Protein AF-A0A849RM15-F1 (afdb_monomer)

Sequence (40 aa):
MAKAKFERKKPHVNIGTIGHVDHGKTTLTAALTKVCADR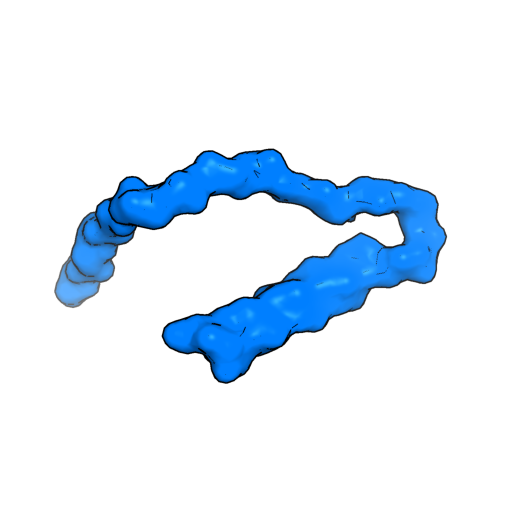G

Secondary structure (DSSP, 8-state):
-PPPPPP--S---------STTS-HHHHHHHHHHHHHHH-

Solvent-accessible surface area (backbone atoms only — not comparable to full-atom values): 2937 Å² total; per-residue (Å²): 132,83,79,77,83,86,75,82,84,64,93,82,82,94,83,83,79,83,80,66,87,91,71,45,56,68,60,52,53,53,51,53,54,52,52,53,64,77,74,105

pLDDT: mean 93.6, std 7.69, range [65.12, 98.56]

Radius of gyration: 14.55 Å; Cα contacts (8 Å, |Δi|>4): 4; chains: 1; bounding box: 40×25×29 Å

Structure (mmCIF, N/CA/C/O backbone):
data_AF-A0A849RM15-F1
#
_entry.id   AF-A0A849RM15-F1
#
loop_
_atom_site.group_PDB
_atom_site.id
_atom_site.type_symbol
_atom_site.label_atom_id
_atom_site.label_alt_id
_atom_site.label_comp_id
_atom_site.label_asym_id
_atom_site.label_entity_id
_atom_site.label_seq_id
_atom_site.pdbx_PDB_ins_code
_atom_site.Cartn_x
_atom_site.Cartn_y
_atom_site.Cartn_z
_atom_site.occupancy
_atom_site.B_iso_or_equiv
_atom_site.auth_seq_id
_atom_site.auth_comp_id
_atom_site.auth_asym_id
_atom_site.auth_atom_id
_atom_site.pdbx_PDB_model_num
ATOM 1 N N . MET A 1 1 ? -27.173 20.075 1.970 1.00 65.12 1 MET A N 1
ATOM 2 C CA . MET A 1 1 ? -26.820 19.645 3.341 1.00 65.12 1 MET A CA 1
ATOM 3 C C . MET A 1 1 ? -25.307 19.672 3.474 1.00 65.12 1 MET A C 1
ATOM 5 O O . MET A 1 1 ? -24.638 19.094 2.626 1.00 65.12 1 MET A O 1
ATOM 9 N N . ALA A 1 2 ? -24.760 20.390 4.455 1.00 76.69 2 ALA A N 1
ATOM 10 C CA . ALA A 1 2 ? -23.316 20.394 4.686 1.00 76.69 2 ALA A CA 1
ATOM 11 C C . ALA A 1 2 ? -22.872 19.001 5.164 1.00 76.69 2 ALA A C 1
ATOM 13 O O . ALA A 1 2 ? -23.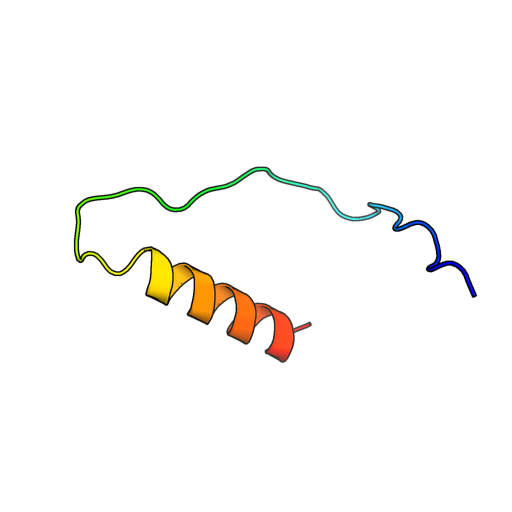542 18.407 6.009 1.00 76.69 2 ALA A O 1
ATOM 14 N N . LYS A 1 3 ? -21.772 18.463 4.617 1.00 80.81 3 LYS A N 1
ATOM 15 C CA . LYS A 1 3 ? -21.175 17.224 5.140 1.00 80.81 3 LYS A CA 1
ATOM 16 C C . LYS A 1 3 ? -20.836 17.432 6.616 1.00 80.81 3 LYS A C 1
ATOM 18 O O . LYS A 1 3 ? -20.281 18.469 6.978 1.00 80.81 3 LYS A O 1
ATOM 23 N N . ALA A 1 4 ? -21.164 16.446 7.448 1.00 86.31 4 ALA A N 1
ATOM 24 C CA . ALA A 1 4 ? -20.790 16.462 8.855 1.00 86.31 4 ALA A CA 1
ATOM 25 C C . ALA A 1 4 ? -19.269 16.632 9.003 1.00 86.31 4 ALA A C 1
ATOM 27 O O . ALA A 1 4 ? -18.490 16.115 8.194 1.00 86.31 4 ALA A O 1
ATOM 28 N N . LYS A 1 5 ? -18.844 17.364 10.038 1.00 89.31 5 LYS A N 1
ATOM 29 C CA . LYS A 1 5 ? -17.424 17.541 10.353 1.00 89.31 5 LYS A CA 1
ATOM 30 C C . LYS A 1 5 ? -16.819 16.175 10.677 1.00 89.31 5 LYS A C 1
ATOM 32 O O . LYS A 1 5 ? -17.308 15.473 11.556 1.00 89.31 5 LYS A O 1
ATOM 37 N N . PHE A 1 6 ? -15.755 15.801 9.973 1.00 89.25 6 PHE A N 1
ATOM 38 C CA . PHE A 1 6 ? -15.045 14.559 10.258 1.00 89.25 6 PHE A CA 1
ATOM 39 C C . PHE A 1 6 ? -14.306 14.663 11.597 1.00 89.25 6 PHE A C 1
ATOM 41 O O . PHE A 1 6 ? -13.435 15.518 11.769 1.00 89.25 6 PHE A O 1
ATOM 48 N N . GLU A 1 7 ? -14.640 13.777 12.534 1.00 91.25 7 GLU A N 1
ATOM 49 C CA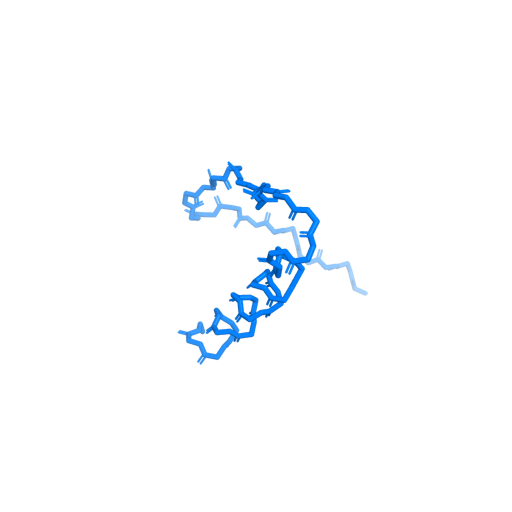 . GLU A 1 7 ? -13.955 13.658 13.820 1.00 91.25 7 GLU A CA 1
ATOM 50 C C . GLU A 1 7 ? -12.882 12.566 13.759 1.00 91.25 7 GLU A C 1
ATOM 52 O O . GLU A 1 7 ? -13.169 11.381 13.568 1.00 91.25 7 GLU A O 1
ATOM 57 N N . ARG A 1 8 ? -11.621 12.956 13.957 1.00 89.38 8 ARG A N 1
ATOM 58 C CA . ARG A 1 8 ? -10.470 12.043 13.989 1.00 89.38 8 ARG A CA 1
ATOM 59 C C . ARG A 1 8 ? -10.398 11.310 15.333 1.00 89.38 8 ARG A C 1
ATOM 61 O O . ARG A 1 8 ? -9.624 11.692 16.200 1.00 89.38 8 ARG A O 1
ATOM 68 N N . LYS A 1 9 ? -11.212 10.268 15.516 1.00 93.62 9 LYS A N 1
ATOM 69 C CA . LYS A 1 9 ? -11.207 9.447 16.750 1.00 93.62 9 LYS A CA 1
ATOM 70 C C . LYS A 1 9 ? -10.089 8.403 16.786 1.00 93.62 9 LYS A C 1
ATOM 72 O O . LYS A 1 9 ? -9.682 7.975 17.859 1.00 93.62 9 LYS A O 1
ATOM 77 N N . LYS A 1 10 ? -9.609 7.974 15.616 1.00 91.06 10 LYS A N 1
ATOM 78 C CA . LYS A 1 10 ? -8.516 7.001 15.486 1.00 91.06 10 LYS A CA 1
ATOM 79 C C . LYS A 1 10 ? -7.156 7.719 15.481 1.00 91.06 10 LYS A C 1
ATOM 81 O O . LYS A 1 10 ? -7.095 8.847 14.982 1.00 91.06 10 LYS A O 1
ATOM 86 N N . PRO A 1 11 ? -6.076 7.075 15.965 1.00 95.44 11 PRO A N 1
ATOM 87 C CA . PRO A 1 11 ? -4.720 7.589 15.804 1.00 95.44 11 PRO A CA 1
ATOM 88 C C . PRO A 1 11 ? -4.426 7.903 14.335 1.00 95.44 11 PRO A C 1
ATOM 90 O O . PRO A 1 11 ? -4.720 7.102 13.448 1.00 95.44 11 PRO A O 1
ATOM 93 N N . HIS A 1 12 ? -3.867 9.082 14.084 1.00 94.81 12 HIS A N 1
ATOM 94 C CA . HIS A 1 12 ? -3.512 9.543 12.749 1.00 94.81 12 HIS A CA 1
ATOM 95 C C . HIS A 1 12 ? -1.996 9.536 12.595 1.00 94.81 12 HIS A C 1
ATOM 97 O O . HIS A 1 12 ? -1.288 10.063 13.451 1.00 94.81 12 HIS A O 1
ATOM 103 N N . VAL A 1 13 ? -1.506 8.992 11.485 1.00 96.69 13 VAL A N 1
ATOM 104 C CA . VAL A 1 13 ? -0.075 8.926 11.181 1.00 96.69 13 VAL A CA 1
ATOM 105 C C . VAL A 1 13 ? 0.155 9.506 9.792 1.00 96.69 13 VAL A C 1
ATOM 107 O O . VAL A 1 13 ? -0.562 9.170 8.852 1.00 96.69 13 VAL A O 1
ATOM 110 N N . ASN A 1 14 ? 1.154 10.379 9.666 1.00 97.00 14 ASN A N 1
ATOM 111 C CA . ASN A 1 14 ? 1.588 10.910 8.376 1.00 97.00 14 ASN A CA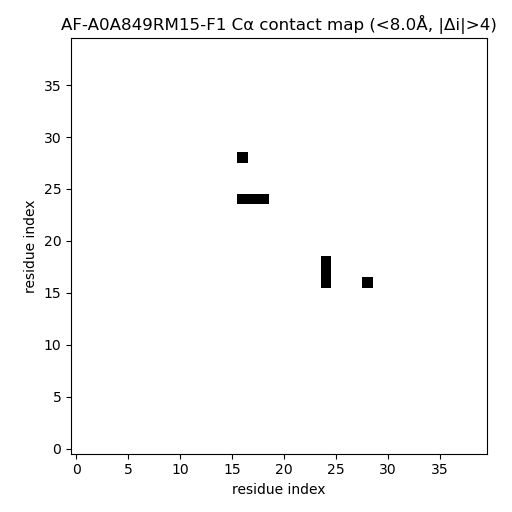 1
ATOM 112 C C . ASN A 1 14 ? 2.591 9.937 7.750 1.00 97.00 14 ASN A C 1
ATOM 114 O O . ASN A 1 14 ? 3.624 9.660 8.356 1.00 97.00 14 ASN A O 1
ATOM 118 N N . ILE A 1 15 ? 2.297 9.435 6.552 1.00 96.75 15 ILE A N 1
ATOM 119 C CA . ILE A 1 15 ? 3.161 8.498 5.821 1.00 96.75 15 ILE A CA 1
ATOM 120 C C . ILE A 1 15 ? 3.272 8.889 4.345 1.00 96.75 15 ILE A C 1
ATOM 122 O O . ILE A 1 15 ? 2.453 9.651 3.832 1.00 96.75 15 ILE A O 1
ATOM 126 N N . GLY A 1 16 ? 4.261 8.324 3.652 1.00 97.31 16 GLY A N 1
ATOM 127 C CA . GLY A 1 16 ? 4.414 8.442 2.206 1.00 97.31 16 GLY A CA 1
ATOM 128 C C . GLY A 1 16 ? 5.209 7.275 1.623 1.00 97.31 16 GLY A C 1
ATOM 129 O O . GLY A 1 16 ? 5.986 6.630 2.326 1.00 97.31 16 GLY A O 1
ATOM 130 N N . THR A 1 17 ? 5.014 7.013 0.331 1.00 98.00 17 THR A N 1
ATOM 131 C CA . THR A 1 17 ? 5.725 5.959 -0.408 1.00 98.00 17 THR A CA 1
ATOM 132 C C . THR A 1 17 ? 6.899 6.572 -1.178 1.00 98.00 17 THR A C 1
ATOM 134 O O . THR A 1 17 ? 6.684 7.391 -2.071 1.00 98.00 17 THR A O 1
ATOM 137 N N . ILE A 1 18 ? 8.136 6.174 -0.868 1.00 97.94 18 ILE A N 1
ATOM 138 C CA . ILE A 1 18 ? 9.378 6.687 -1.488 1.00 97.94 18 ILE A CA 1
ATOM 139 C C . ILE A 1 18 ? 10.141 5.581 -2.239 1.00 97.94 18 ILE A C 1
ATOM 141 O O . ILE A 1 18 ? 9.873 4.402 -2.030 1.00 97.94 18 ILE A O 1
ATOM 145 N N . GLY A 1 19 ? 11.073 5.940 -3.136 1.00 97.50 19 GLY A N 1
ATOM 146 C CA . GLY A 1 19 ? 11.897 4.972 -3.888 1.00 97.50 19 GLY A CA 1
ATOM 147 C C . GLY A 1 19 ? 12.208 5.366 -5.340 1.00 97.50 19 GLY A C 1
ATOM 148 O O . GLY A 1 19 ? 11.737 6.397 -5.826 1.00 97.50 19 GLY A O 1
ATOM 149 N N . HIS A 1 20 ? 12.966 4.522 -6.051 1.00 98.38 20 HIS A N 1
ATOM 150 C CA . HIS A 1 20 ? 13.411 4.737 -7.440 1.00 98.38 20 HIS A CA 1
ATOM 151 C C . HIS A 1 20 ? 12.259 4.692 -8.463 1.00 98.38 20 HIS A C 1
ATOM 153 O O . HIS A 1 20 ? 11.177 4.170 -8.164 1.00 98.38 20 HIS A O 1
ATOM 159 N N . VAL A 1 21 ? 12.452 5.293 -9.645 1.00 98.06 21 VAL A N 1
ATOM 160 C CA . VAL A 1 21 ? 11.474 5.245 -10.751 1.00 98.06 21 VAL A CA 1
ATOM 161 C C . VAL A 1 21 ? 11.147 3.787 -11.106 1.00 98.06 21 VAL A C 1
ATOM 163 O O . VAL A 1 21 ? 11.939 2.891 -10.845 1.00 98.06 21 VAL A O 1
ATOM 166 N N . ASP A 1 22 ? 9.919 3.538 -11.553 1.00 97.81 22 ASP A N 1
ATOM 167 C CA . ASP A 1 22 ? 9.402 2.212 -11.931 1.00 97.81 22 ASP A CA 1
ATOM 168 C C . ASP A 1 22 ? 9.321 1.132 -10.835 1.00 97.81 22 ASP A C 1
ATOM 170 O O . ASP A 1 22 ? 8.797 0.049 -11.070 1.00 97.81 22 ASP A O 1
ATOM 174 N N . HIS A 1 23 ? 9.660 1.441 -9.579 1.00 98.50 23 HIS A N 1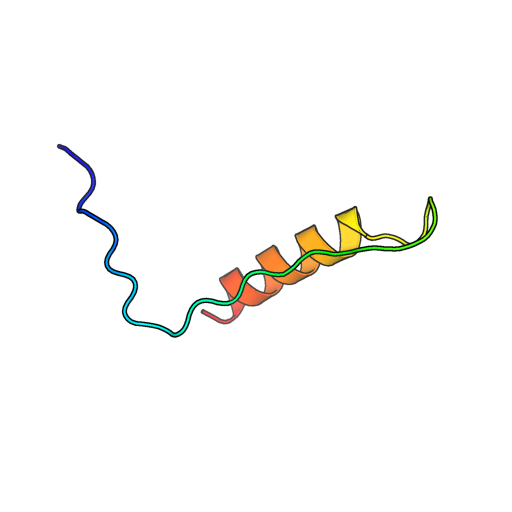
ATOM 175 C CA . HIS A 1 23 ? 9.481 0.516 -8.443 1.00 98.50 23 HIS A CA 1
ATOM 176 C C . HIS A 1 23 ? 8.027 0.423 -7.928 1.00 98.50 23 HIS A C 1
ATOM 178 O O . HIS A 1 23 ? 7.775 -0.026 -6.812 1.00 98.50 23 HIS A O 1
ATOM 184 N N . GLY A 1 24 ? 7.045 0.900 -8.697 1.00 98.25 24 GLY A N 1
ATOM 185 C CA . GLY A 1 24 ? 5.630 0.661 -8.395 1.00 98.25 24 GLY A CA 1
ATOM 186 C C . GLY A 1 24 ? 5.040 1.434 -7.208 1.00 98.25 24 GLY A C 1
ATOM 187 O O . GLY A 1 24 ? 4.012 1.024 -6.680 1.00 98.25 24 GLY A O 1
ATOM 188 N N . LYS A 1 25 ? 5.622 2.569 -6.794 1.00 98.56 25 LYS A N 1
ATOM 189 C CA . LYS A 1 25 ? 5.104 3.391 -5.674 1.00 98.56 25 LYS A CA 1
ATOM 190 C C . LYS A 1 25 ? 3.622 3.766 -5.837 1.00 98.56 25 LYS A C 1
ATOM 192 O O . LYS A 1 25 ? 2.849 3.646 -4.892 1.00 98.56 25 LYS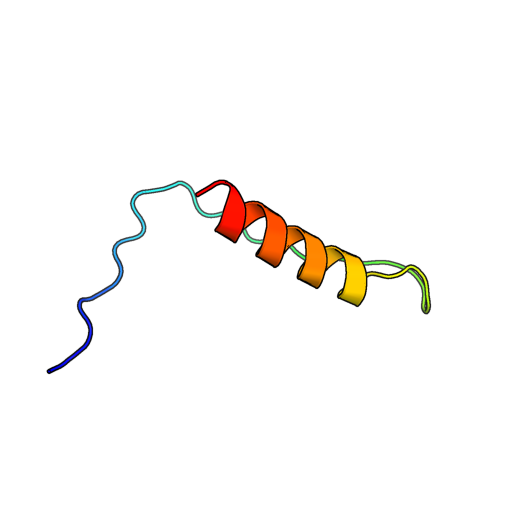 A O 1
ATOM 197 N N . THR A 1 26 ? 3.222 4.181 -7.041 1.00 98.38 26 THR A N 1
ATOM 198 C CA . THR A 1 26 ? 1.828 4.528 -7.371 1.00 98.38 26 THR A CA 1
ATOM 199 C C . THR A 1 26 ? 0.919 3.301 -7.321 1.00 98.38 26 THR A C 1
ATOM 201 O O . THR A 1 26 ? -0.147 3.348 -6.709 1.00 98.38 26 THR A O 1
ATOM 204 N N . THR A 1 27 ? 1.364 2.184 -7.906 1.00 98.56 27 THR A N 1
ATOM 205 C CA . THR A 1 27 ? 0.630 0.910 -7.910 1.00 98.56 27 THR A CA 1
ATOM 206 C C . THR A 1 27 ? 0.402 0.393 -6.491 1.00 98.56 27 THR A C 1
ATOM 208 O O . THR A 1 27 ? -0.713 -0.003 -6.154 1.00 98.56 27 THR A O 1
A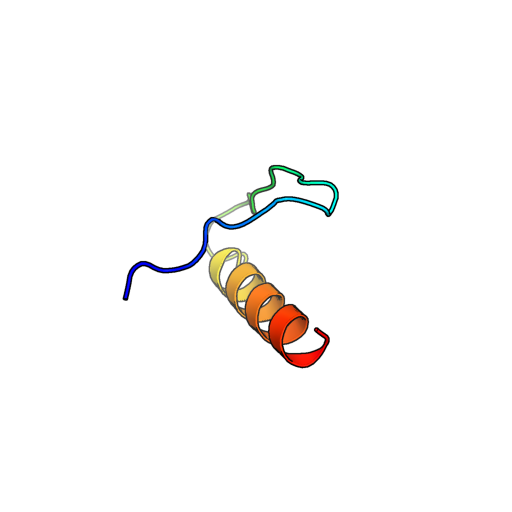TOM 211 N N . LEU A 1 28 ? 1.423 0.461 -5.632 1.00 98.44 28 LEU A N 1
ATOM 212 C CA . LEU A 1 28 ? 1.328 0.060 -4.230 1.00 98.44 28 LEU A CA 1
ATOM 213 C C . LEU A 1 28 ? 0.305 0.911 -3.468 1.00 98.44 28 LEU A C 1
ATOM 215 O O . LEU A 1 28 ? -0.545 0.364 -2.769 1.00 98.44 28 LEU A O 1
ATOM 219 N N . THR A 1 29 ? 0.336 2.235 -3.629 1.00 98.19 29 THR A N 1
ATOM 220 C CA . THR A 1 29 ? -0.632 3.137 -2.983 1.00 98.19 29 THR A CA 1
ATOM 221 C C . THR A 1 29 ? -2.072 2.858 -3.438 1.00 98.19 29 THR A C 1
ATOM 223 O O . THR A 1 29 ? -2.993 2.859 -2.613 1.00 98.19 29 THR A O 1
ATOM 226 N N . ALA A 1 30 ? -2.286 2.561 -4.724 1.00 98.44 30 ALA A N 1
ATOM 227 C CA . ALA A 1 30 ? -3.601 2.182 -5.243 1.00 98.44 30 ALA A CA 1
ATOM 228 C C . ALA A 1 30 ? -4.098 0.856 -4.638 1.00 98.44 30 ALA A C 1
ATOM 230 O O . ALA A 1 30 ? -5.236 0.778 -4.169 1.00 98.44 30 ALA A O 1
ATOM 231 N N . ALA A 1 31 ? -3.232 -0.160 -4.575 1.00 98.19 31 ALA A N 1
ATOM 232 C CA . ALA A 1 31 ? -3.554 -1.451 -3.973 1.00 98.19 31 ALA A CA 1
ATOM 233 C C . ALA A 1 31 ? -3.872 -1.328 -2.474 1.00 98.19 31 ALA A C 1
ATOM 235 O O . ALA A 1 31 ? -4.869 -1.882 -2.016 1.00 98.19 31 ALA A O 1
ATOM 236 N N . LEU A 1 32 ? -3.087 -0.548 -1.719 1.00 97.44 32 LEU A N 1
ATOM 237 C CA . LEU A 1 32 ? -3.349 -0.267 -0.302 1.00 97.44 32 LEU A CA 1
ATOM 238 C C . LEU A 1 32 ? -4.730 0.362 -0.098 1.00 97.44 32 LEU A C 1
ATOM 240 O O . LEU A 1 32 ? -5.484 -0.076 0.768 1.00 97.44 32 LEU A O 1
ATOM 244 N N . THR A 1 33 ? -5.086 1.350 -0.921 1.00 97.00 33 THR A N 1
ATOM 245 C CA . THR A 1 33 ? -6.396 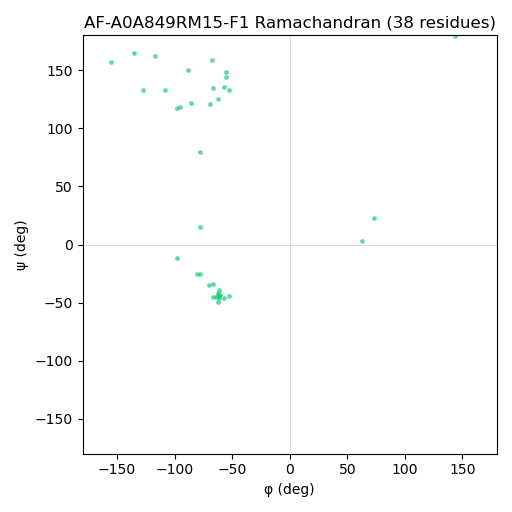2.013 -0.845 1.00 97.00 33 THR A CA 1
ATOM 246 C C . THR A 1 33 ? -7.534 1.024 -1.099 1.00 97.00 33 THR A C 1
ATOM 248 O O . THR A 1 33 ? -8.505 1.003 -0.343 1.00 97.00 33 THR A O 1
ATOM 251 N N . LYS A 1 34 ? -7.398 0.165 -2.118 1.00 98.00 34 LYS A N 1
ATOM 252 C CA . LYS A 1 34 ? -8.392 -0.865 -2.448 1.00 98.00 34 LYS A CA 1
ATOM 253 C C . LYS A 1 34 ? -8.562 -1.877 -1.312 1.00 98.00 34 LYS A C 1
ATOM 255 O O . LYS A 1 34 ? -9.680 -2.107 -0.868 1.00 98.00 34 LYS A O 1
ATOM 260 N N . VAL A 1 35 ? -7.463 -2.420 -0.793 1.00 97.88 35 VAL A N 1
ATOM 261 C CA . VAL A 1 35 ? -7.486 -3.409 0.297 1.00 97.88 35 VAL A CA 1
ATOM 262 C C . VAL A 1 35 ? -8.101 -2.831 1.573 1.00 97.88 35 VAL A C 1
ATOM 264 O O . VAL A 1 35 ? -8.886 -3.510 2.229 1.00 97.88 35 VAL A O 1
ATOM 267 N N . CYS A 1 36 ? -7.772 -1.590 1.936 1.00 95.12 36 CYS A N 1
ATOM 268 C CA . CYS A 1 36 ? -8.349 -0.939 3.113 1.00 95.12 36 CYS A CA 1
ATOM 269 C C . CYS A 1 36 ? -9.850 -0.668 2.962 1.00 95.12 36 CYS A C 1
ATOM 271 O O . CYS A 1 36 ? -10.565 -0.739 3.955 1.00 95.12 36 CYS A O 1
ATOM 273 N N . ALA A 1 37 ? -10.323 -0.372 1.747 1.00 95.88 37 ALA A N 1
ATOM 274 C CA . ALA A 1 37 ? -11.749 -0.214 1.470 1.00 95.88 37 ALA A CA 1
ATOM 275 C C . ALA A 1 37 ? -12.506 -1.550 1.530 1.00 95.88 37 ALA A C 1
ATOM 277 O O . ALA A 1 37 ? -13.642 -1.575 1.981 1.00 95.88 37 ALA A O 1
ATOM 278 N N . ASP A 1 38 ? -11.877 -2.650 1.108 1.00 96.69 38 ASP A N 1
ATOM 279 C CA . ASP A 1 38 ? -12.497 -3.982 1.125 1.00 96.69 38 ASP A CA 1
ATOM 280 C C . ASP A 1 38 ? -12.511 -4.619 2.528 1.00 96.69 38 ASP A C 1
ATOM 282 O O . ASP A 1 38 ? -13.334 -5.487 2.808 1.00 96.69 38 ASP A O 1
ATOM 286 N N . ARG A 1 39 ? -11.575 -4.230 3.405 1.00 91.50 39 ARG A N 1
ATOM 287 C CA . ARG A 1 39 ? -11.439 -4.762 4.776 1.00 91.50 39 ARG A CA 1
ATOM 288 C C . ARG A 1 39 ? -12.082 -3.891 5.862 1.00 91.50 39 ARG A C 1
ATOM 290 O O . ARG A 1 39 ? -12.098 -4.320 7.016 1.00 91.50 39 ARG A O 1
ATOM 297 N N . GLY A 1 40 ? -12.485 -2.665 5.532 1.00 70.62 40 GLY A N 1
ATOM 298 C CA . GLY A 1 40 ? -13.068 -1.687 6.460 1.00 70.62 40 GLY A CA 1
ATOM 299 C C . GLY A 1 40 ? -14.585 -1.732 6.473 1.00 70.62 40 GLY A C 1
ATOM 300 O O . GLY A 1 40 ? -15.136 -1.441 7.557 1.00 70.62 40 GLY A O 1
#

Mean predicted aligned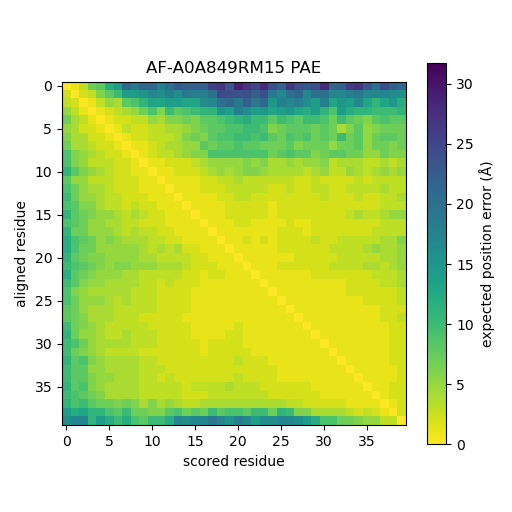 error: 4.72 Å

Foldseek 3Di:
DDPDDDDCPDDDDDDAFDDDPPPCRVVVVVVVVVVVVVVD